Protein AF-A0A8S3J783-F1 (afdb_monomer)

Organism: NCBI:txid392030

Nearest PDB structures (foldseek):
  4egx-assembly2_C  TM=7.023E-01  e=1.791E-06  Homo sapiens
  4ejq-assembly2_D  TM=7.703E-01  e=1.345E-05  Homo sapiens
  4ejq-assembly1_B  TM=8.638E-01  e=6.744E-05  Homo sapiens
  4egx-assembly2_D  TM=4.431E-01  e=4.589E-06  Homo sapiens
  4egx-assembly1_B  TM=4.308E-01  e=4.908E-06  Homo sapiens

Foldseek 3Di:
DDDDDDDDPPDPPVVVVVVVVVVVVVVVVVVVVVVVVVVVVVVVVVVVVVVVQVVCVQQQWHADPVNPDTDRDDHPPFDKDADPDPDPPDPDDRMGTDDPDDFDDDPPPDDRDDDDDD

Radius of gyration: 34.57 Å; Cα contacts (8 Å, |Δi|>4): 64; chains: 1; bounding box: 79×28×102 Å

Mean predicted aligned error: 14.98 Å

pLDDT: mean 76.49, std 17.79, range [37.72, 96.12]

InterPro domains:
  IPR032405 Kinesin-associated [PF16183] (13-102)

Solvent-accessible surface area (backbone atoms only — not comparable to full-atom values): 7590 Å² total; per-residue (Å²): 142,83,85,83,81,77,83,80,83,79,66,74,66,56,59,58,51,50,55,50,51,51,52,50,52,51,50,50,56,50,49,54,55,49,52,53,54,48,52,54,53,47,54,53,49,53,50,54,51,52,55,49,51,52,53,34,47,68,70,20,34,47,71,45,96,80,79,80,46,76,49,80,48,85,49,89,88,54,60,63,50,72,54,83,73,83,61,91,82,59,90,69,68,62,62,45,81,58,66,94,79,64,80,57,87,56,67,101,86,44,80,73,59,80,59,84,82,128

Secondary structure (DSSP, 8-state):
-----------SHHHHHHHHHHHHHHHHHHHHHHHHHHHHHHHHHHHHHHHHHHHHHHTTEEE-TTSS-EEE---SSS-EEE-----TT-SS-SEEE--SS------TTS--------

Structure (mmCIF, N/CA/C/O backbone):
data_AF-A0A8S3J783-F1
#
_entry.id   AF-A0A8S3J783-F1
#
loop_
_atom_site.group_PDB
_atom_site.id
_atom_site.type_symbol
_atom_site.label_atom_id
_atom_site.label_alt_id
_atom_site.label_comp_id
_atom_site.label_asym_id
_atom_site.label_entity_id
_atom_site.label_seq_id
_atom_site.pdbx_PDB_ins_code
_atom_site.Cartn_x
_atom_site.Cartn_y
_atom_site.Cartn_z
_atom_site.occupancy
_atom_site.B_iso_or_equiv
_atom_site.auth_seq_id
_atom_site.auth_comp_id
_atom_site.auth_asym_id
_atom_site.auth_atom_id
_atom_site.pdbx_PDB_model_num
ATOM 1 N N . VAL A 1 1 ? -53.420 2.796 82.512 1.00 44.97 1 VAL A N 1
ATOM 2 C CA . VAL A 1 1 ? -53.389 3.256 81.103 1.00 44.97 1 VAL A CA 1
ATOM 3 C C . VAL A 1 1 ? -52.060 3.947 80.852 1.00 44.97 1 VAL A C 1
ATOM 5 O O . VAL A 1 1 ? -51.868 5.018 81.400 1.00 44.97 1 VAL A O 1
ATOM 8 N N . ALA A 1 2 ? -51.148 3.331 80.095 1.00 40.06 2 ALA A N 1
ATOM 9 C CA . ALA A 1 2 ? -50.058 4.016 79.385 1.00 40.06 2 ALA A CA 1
ATOM 10 C C . ALA A 1 2 ? -49.383 3.009 78.436 1.00 40.06 2 ALA A C 1
ATOM 12 O O . ALA A 1 2 ? -48.582 2.181 78.859 1.00 40.06 2 ALA A O 1
ATOM 13 N N . ALA A 1 3 ? -49.766 3.036 77.159 1.00 45.94 3 ALA A N 1
ATOM 14 C CA . ALA A 1 3 ? -49.128 2.256 76.105 1.00 45.94 3 ALA A CA 1
ATOM 15 C C . ALA A 1 3 ? -47.869 2.997 75.629 1.00 45.94 3 ALA A C 1
ATOM 17 O O . ALA A 1 3 ? -47.969 4.058 75.011 1.00 45.94 3 ALA A O 1
ATOM 18 N N . GLY A 1 4 ? -46.688 2.452 75.921 1.00 41.72 4 GLY A N 1
ATOM 19 C CA . GLY A 1 4 ? -45.423 2.940 75.375 1.00 41.72 4 GLY A CA 1
ATOM 20 C C . GLY A 1 4 ? -45.291 2.552 73.902 1.00 41.72 4 GLY A C 1
ATOM 21 O O . GLY A 1 4 ? -45.092 1.385 73.577 1.00 41.72 4 GLY A O 1
ATOM 22 N N . LYS A 1 5 ? -45.417 3.525 72.994 1.00 50.84 5 LYS A N 1
ATOM 23 C CA . LYS A 1 5 ? -45.081 3.363 71.572 1.00 50.84 5 LYS A CA 1
ATOM 24 C C . LYS A 1 5 ? -43.563 3.461 71.409 1.00 50.84 5 LYS A C 1
ATOM 26 O O . LYS A 1 5 ? -43.007 4.549 71.525 1.00 50.84 5 LYS A O 1
ATOM 31 N N . HIS A 1 6 ? -42.902 2.346 71.108 1.00 46.94 6 HIS A N 1
ATOM 32 C CA . HIS A 1 6 ? -41.517 2.369 70.640 1.00 46.94 6 HIS A CA 1
ATOM 33 C C . HIS A 1 6 ? -41.454 2.919 69.202 1.00 46.94 6 HIS A C 1
ATOM 35 O O . HIS A 1 6 ? -42.192 2.431 68.339 1.00 46.94 6 HIS A O 1
ATOM 41 N N . PRO A 1 7 ? -40.588 3.907 68.902 1.00 47.81 7 PRO A N 1
ATOM 42 C CA . PRO A 1 7 ? -40.382 4.359 67.537 1.00 47.81 7 PRO A CA 1
ATOM 43 C C . PRO A 1 7 ? -39.613 3.283 66.764 1.00 47.81 7 PRO A C 1
ATOM 45 O O . PRO A 1 7 ? -38.488 2.923 67.103 1.00 47.81 7 PRO A O 1
ATOM 48 N N . ARG A 1 8 ? -40.239 2.763 65.708 1.00 50.91 8 ARG A N 1
ATOM 49 C CA . ARG A 1 8 ? -39.615 1.876 64.724 1.00 50.91 8 ARG A CA 1
ATOM 50 C C . ARG A 1 8 ? -38.532 2.660 63.981 1.00 50.91 8 ARG A C 1
ATOM 52 O O . ARG A 1 8 ? -38.854 3.515 63.160 1.00 50.91 8 ARG A O 1
ATOM 59 N N . ILE A 1 9 ? -37.267 2.359 64.268 1.00 55.75 9 ILE A N 1
ATOM 60 C CA . ILE A 1 9 ? -36.106 2.861 63.524 1.00 55.75 9 ILE A CA 1
ATOM 61 C C . ILE A 1 9 ? -36.246 2.365 62.075 1.00 55.75 9 ILE A C 1
ATOM 63 O O . ILE A 1 9 ? -36.070 1.180 61.791 1.00 55.75 9 ILE A O 1
ATOM 67 N N . LYS A 1 10 ? -36.637 3.254 61.156 1.00 49.84 10 LYS A N 1
ATOM 68 C CA . LYS A 1 10 ? -36.615 2.990 59.713 1.00 49.84 10 LYS A CA 1
ATOM 69 C C . LYS A 1 10 ? -35.182 3.175 59.203 1.00 49.84 10 LYS A C 1
ATOM 71 O O . LYS A 1 10 ? -34.735 4.292 58.989 1.00 49.84 10 LYS A O 1
ATOM 76 N N . SER A 1 11 ? -34.481 2.049 59.105 1.00 49.50 11 SER A N 1
ATOM 77 C CA . SER A 1 11 ? -33.514 1.670 58.062 1.00 49.50 11 SER A CA 1
ATOM 78 C C . SER A 1 11 ? -32.827 2.792 57.257 1.00 49.50 11 SER A C 1
ATOM 80 O O . SER A 1 11 ? -33.245 3.116 56.147 1.00 49.50 11 SER A O 1
ATOM 82 N N . SER A 1 12 ? -31.699 3.295 57.759 1.00 50.16 12 SER A N 1
ATOM 83 C CA . SER A 1 12 ? -30.727 4.079 56.977 1.00 50.16 12 SER A CA 1
ATOM 84 C C . SER A 1 12 ? -29.826 3.213 56.078 1.00 50.16 12 SER A C 1
ATOM 86 O O . SER A 1 12 ? -29.184 3.731 55.172 1.00 50.16 12 SER A O 1
ATOM 88 N N . SER A 1 13 ? -29.790 1.890 56.285 1.00 54.16 13 SER A N 1
ATOM 89 C CA . SER A 1 13 ? -28.986 0.945 55.491 1.00 54.16 13 SER A CA 1
ATOM 90 C C . SER A 1 13 ? -29.569 0.634 54.108 1.00 54.16 13 SER A C 1
ATOM 92 O O . SER A 1 13 ? -28.848 0.187 53.218 1.00 54.16 13 SER A O 1
ATOM 94 N N . SER A 1 14 ? -30.871 0.858 53.915 1.00 56.88 14 SER A N 1
ATOM 95 C CA . SER A 1 14 ? -31.566 0.577 52.653 1.00 56.88 14 SER A CA 1
ATOM 96 C C . SER A 1 14 ? -31.176 1.574 51.566 1.00 56.88 14 SER A C 1
ATOM 98 O O . SER A 1 14 ? -30.862 1.157 50.460 1.00 56.88 14 SER A O 1
ATOM 100 N N . GLN A 1 15 ? -31.104 2.865 51.909 1.00 61.06 15 GLN A N 1
ATOM 101 C CA . GLN A 1 15 ? -30.748 3.933 50.966 1.00 61.06 15 GLN A CA 1
ATOM 102 C C . GLN A 1 15 ? -29.303 3.800 50.471 1.00 61.06 15 GLN A C 1
ATOM 104 O O . GLN A 1 15 ? -29.063 3.866 49.274 1.00 61.06 15 GLN A O 1
ATOM 109 N N . SER A 1 16 ? -28.347 3.486 51.355 1.00 70.94 16 SER A N 1
ATOM 110 C CA . SER A 1 16 ? -26.954 3.271 50.934 1.00 70.94 16 SER A CA 1
ATOM 111 C C . SER A 1 16 ? -26.775 2.034 50.050 1.00 70.94 16 SER A C 1
ATOM 113 O O . SER A 1 16 ? -25.866 1.988 49.226 1.00 70.94 16 SER A O 1
ATOM 115 N N . SER A 1 17 ? -27.610 1.007 50.242 1.00 78.88 17 SER A N 1
ATOM 116 C CA . SER A 1 17 ? -27.583 -0.202 49.414 1.00 78.88 17 SER A CA 1
ATOM 117 C C . SER A 1 17 ? -28.162 0.056 48.025 1.00 78.88 17 SER A C 1
ATOM 119 O O . SER A 1 17 ? -27.672 -0.507 47.050 1.00 78.88 17 SER A O 1
ATOM 121 N N . GLU A 1 18 ? -29.196 0.888 47.940 1.00 82.19 18 GLU A N 1
ATOM 122 C CA . GLU A 1 18 ? -29.860 1.258 46.690 1.00 82.19 18 GLU A CA 1
ATOM 123 C C . GLU A 1 18 ? -28.955 2.170 45.846 1.00 82.19 18 GLU A C 1
ATOM 125 O O . GLU A 1 18 ? -28.705 1.866 44.680 1.00 82.19 18 GLU A O 1
ATOM 130 N N . ASP A 1 19 ? -28.314 3.162 46.475 1.00 83.88 19 ASP A N 1
ATOM 131 C CA . ASP A 1 19 ? -27.296 4.016 45.843 1.00 83.88 19 ASP A CA 1
ATOM 132 C C . ASP A 1 19 ? -26.086 3.204 45.340 1.00 83.88 19 ASP A C 1
ATOM 134 O O . ASP A 1 19 ? -25.520 3.477 44.280 1.00 83.88 19 ASP A O 1
ATOM 138 N N . ALA A 1 20 ? -25.658 2.186 46.096 1.00 87.56 20 ALA A N 1
ATOM 139 C CA . ALA A 1 20 ? -24.560 1.311 45.691 1.00 87.56 20 ALA A CA 1
ATOM 140 C C . ALA A 1 20 ? -24.927 0.443 44.474 1.00 87.56 20 ALA A C 1
ATOM 142 O O . ALA A 1 20 ? -24.099 0.255 43.582 1.00 87.56 20 ALA A O 1
ATOM 143 N N . LEU A 1 21 ? -26.164 -0.060 44.416 1.00 90.81 21 LEU A N 1
ATOM 144 C CA . LEU A 1 21 ? -26.682 -0.821 43.277 1.00 90.81 21 LEU A CA 1
ATOM 145 C C . LEU A 1 21 ? -26.804 0.047 42.020 1.00 90.81 21 LEU A C 1
ATOM 147 O O . LEU A 1 21 ? -26.444 -0.405 40.932 1.00 90.81 21 LEU A O 1
ATOM 151 N N . GLU A 1 22 ? -27.261 1.292 42.160 1.00 91.94 22 GLU A N 1
ATOM 152 C CA . GLU A 1 22 ? -27.363 2.232 41.043 1.00 91.94 22 GLU A CA 1
ATOM 153 C C . GLU A 1 22 ? -25.980 2.561 40.465 1.00 91.94 22 GLU A C 1
ATOM 155 O O . GLU A 1 22 ? -25.766 2.403 39.262 1.00 91.94 22 GLU A O 1
ATOM 160 N N . ARG A 1 23 ? -24.992 2.853 41.321 1.00 91.38 23 ARG A N 1
ATOM 161 C CA . ARG A 1 23 ? -23.593 3.062 40.901 1.00 91.38 23 ARG A CA 1
ATOM 162 C C . ARG A 1 23 ? -22.993 1.847 40.198 1.00 91.38 23 ARG A C 1
ATOM 164 O O . ARG A 1 23 ? -22.259 1.994 39.223 1.00 91.38 23 ARG A O 1
ATOM 171 N N . LEU A 1 24 ? -23.278 0.635 40.678 1.00 92.62 24 LEU A N 1
ATOM 172 C CA . LEU A 1 24 ? -22.821 -0.593 40.018 1.00 92.62 24 LEU A CA 1
ATOM 173 C C . LEU A 1 24 ? -23.442 -0.747 38.626 1.00 92.62 24 LEU A C 1
ATOM 175 O O . LEU A 1 24 ? -22.736 -1.101 37.684 1.00 92.62 24 LEU A O 1
ATOM 179 N N . LYS A 1 25 ? -24.733 -0.438 38.480 1.00 95.00 25 LYS A N 1
ATOM 180 C CA . LYS A 1 25 ? -25.440 -0.482 37.195 1.00 95.00 25 LYS A CA 1
ATOM 181 C C . LYS A 1 25 ? -24.898 0.553 36.208 1.00 95.00 25 LYS A C 1
ATOM 183 O O . LYS A 1 25 ? -24.720 0.244 35.030 1.00 95.00 25 LYS A O 1
ATOM 188 N N . GLU A 1 26 ? -24.609 1.762 36.681 1.00 94.25 26 GLU A N 1
ATOM 189 C CA . GLU A 1 26 ? -23.954 2.804 35.886 1.00 94.25 26 GLU A CA 1
ATOM 190 C C . GLU A 1 26 ? -22.556 2.369 35.434 1.00 94.25 26 GLU A C 1
ATOM 192 O O . GLU A 1 26 ? -22.234 2.476 34.249 1.00 94.25 26 GLU A O 1
ATOM 197 N N . ASN A 1 27 ? -21.758 1.799 36.342 1.00 94.69 27 ASN A N 1
ATOM 198 C CA . ASN A 1 27 ? -20.432 1.273 36.022 1.00 94.69 27 ASN A CA 1
ATOM 199 C C . ASN A 1 27 ? -20.493 0.132 35.004 1.00 94.69 27 ASN A C 1
ATOM 201 O O . ASN A 1 27 ? -19.690 0.110 34.076 1.00 94.69 27 ASN A O 1
ATOM 205 N N . GLN A 1 28 ? -21.449 -0.791 35.135 1.00 93.62 28 GLN A N 1
ATOM 206 C CA . GLN A 1 28 ? -21.634 -1.872 34.168 1.00 93.62 28 GLN A CA 1
ATOM 207 C C . GLN A 1 28 ? -21.957 -1.323 32.778 1.00 93.62 28 GLN A C 1
ATOM 209 O O . GLN A 1 28 ? -21.300 -1.684 31.807 1.00 93.62 28 GLN A O 1
ATOM 214 N N . LYS A 1 29 ? -22.883 -0.363 32.693 1.00 94.88 29 LYS A N 1
ATOM 215 C CA . LYS A 1 29 ? -23.219 0.294 31.427 1.00 94.88 29 LYS A CA 1
ATOM 216 C C . LYS A 1 29 ? -22.017 1.019 30.809 1.00 94.88 29 LYS A C 1
ATOM 218 O O . LYS A 1 29 ? -21.852 0.997 29.587 1.00 94.88 29 LYS A O 1
ATOM 223 N N . LEU A 1 30 ? -21.186 1.664 31.630 1.00 92.62 30 LEU A N 1
ATOM 224 C CA . LEU A 1 30 ? -19.961 2.314 31.166 1.00 92.62 30 LEU A CA 1
ATOM 225 C C . LEU A 1 30 ? -18.952 1.286 30.637 1.00 92.62 30 LEU A C 1
ATOM 227 O O . LEU A 1 30 ? -18.417 1.484 29.548 1.00 92.62 30 LEU A O 1
ATOM 231 N N . MET A 1 31 ? -18.723 0.191 31.370 1.00 92.88 31 MET A N 1
ATOM 232 C CA . MET A 1 31 ? -17.837 -0.897 30.945 1.00 92.88 31 MET A CA 1
ATOM 233 C C . MET A 1 31 ? -18.290 -1.499 29.615 1.00 92.88 31 MET A C 1
ATOM 235 O O . MET A 1 31 ? -17.479 -1.594 28.699 1.00 92.88 31 MET A O 1
ATOM 239 N N . ASP A 1 32 ? -19.578 -1.813 29.470 1.00 92.75 32 ASP A N 1
ATOM 240 C CA . ASP A 1 32 ? -20.126 -2.374 28.231 1.00 92.75 32 ASP A CA 1
ATOM 241 C C . ASP A 1 32 ? -19.922 -1.411 27.052 1.00 92.75 32 ASP A C 1
ATOM 243 O O . ASP A 1 32 ? -19.450 -1.806 25.985 1.00 92.75 32 ASP A O 1
ATOM 247 N N . SER A 1 33 ? -20.183 -0.117 27.266 1.00 89.00 33 SER A N 1
ATOM 248 C CA . SER A 1 33 ? -19.989 0.919 26.242 1.00 89.00 33 SER A CA 1
ATOM 249 C C . SER A 1 33 ? -18.515 1.056 25.827 1.00 89.00 33 SER A C 1
ATOM 251 O O . SER A 1 33 ? -18.207 1.231 24.646 1.00 89.00 33 SER A O 1
ATOM 253 N N . LEU A 1 34 ? -17.587 0.970 26.786 1.00 91.62 34 LEU A N 1
ATOM 254 C CA . LEU A 1 34 ? -16.147 1.038 26.529 1.00 91.62 34 LEU A CA 1
ATOM 255 C C . LEU A 1 34 ? -15.634 -0.208 25.800 1.00 91.62 34 LEU A C 1
ATOM 257 O O . LEU A 1 34 ? -14.865 -0.067 24.848 1.00 91.62 34 LEU A O 1
ATOM 261 N N . CYS A 1 35 ? -16.075 -1.401 26.205 1.00 91.00 35 CYS A N 1
ATOM 262 C CA . CYS A 1 35 ? -15.726 -2.657 25.544 1.00 91.00 35 CYS A CA 1
ATOM 263 C C . CYS A 1 35 ? -16.191 -2.655 24.085 1.00 91.00 35 CYS A C 1
ATOM 265 O O . CYS A 1 35 ? -15.382 -2.906 23.193 1.00 91.00 35 CYS A O 1
ATOM 267 N N . MET A 1 36 ? -17.440 -2.254 23.823 1.00 86.06 36 MET A N 1
ATOM 268 C CA . MET A 1 36 ? -17.943 -2.098 22.454 1.00 86.06 36 MET A CA 1
ATOM 269 C C . MET A 1 36 ? -17.078 -1.129 21.627 1.00 86.06 36 MET A C 1
ATOM 271 O O . MET A 1 36 ? -16.681 -1.453 20.509 1.00 86.06 36 MET A O 1
ATOM 275 N N . SER A 1 37 ? -16.705 0.032 22.183 1.00 93.62 37 SER A N 1
ATOM 276 C CA . SER A 1 37 ? -15.842 1.001 21.484 1.00 93.62 37 SER A CA 1
ATOM 277 C C . SER A 1 37 ? -14.442 0.452 21.188 1.00 93.62 37 SER A C 1
ATOM 279 O O . SER A 1 37 ? -13.845 0.769 20.154 1.00 93.62 37 SER A O 1
ATOM 281 N N . TYR A 1 38 ? -13.891 -0.359 22.092 1.00 94.25 38 TYR A N 1
ATOM 282 C CA . TYR A 1 38 ? -12.596 -0.997 21.887 1.00 94.25 38 TYR A CA 1
ATOM 283 C C . TYR A 1 38 ? -12.657 -2.043 20.771 1.00 94.25 38 TYR A C 1
ATOM 285 O O . TYR A 1 38 ? -11.803 -2.029 19.886 1.00 94.25 38 TYR A O 1
ATOM 293 N N . GLU A 1 39 ? -13.688 -2.888 20.754 1.00 94.06 39 GLU A N 1
ATOM 294 C CA . GLU A 1 39 ? -13.890 -3.880 19.694 1.00 94.06 39 GLU A CA 1
ATOM 295 C C . GLU A 1 39 ? -14.033 -3.234 18.311 1.00 94.06 39 GLU A C 1
ATOM 297 O O . GLU A 1 39 ? -13.456 -3.712 17.334 1.00 94.06 39 GLU A O 1
ATOM 302 N N . GLU A 1 40 ? -14.754 -2.116 18.205 1.00 92.88 40 GLU A N 1
ATOM 303 C CA . GLU A 1 40 ? -14.865 -1.367 16.949 1.00 92.88 40 GLU A CA 1
ATOM 304 C C . GLU A 1 40 ? -13.507 -0.835 16.472 1.00 92.88 40 GLU A C 1
ATOM 306 O O . GLU A 1 40 ? -13.169 -0.935 15.287 1.00 92.88 40 GLU A O 1
ATOM 311 N N . LYS A 1 41 ? -12.696 -0.297 17.392 1.00 94.94 41 LYS A N 1
ATOM 312 C CA . LYS A 1 41 ? -11.334 0.165 17.082 1.00 94.94 41 LYS A CA 1
ATOM 313 C C . LYS A 1 41 ? -10.428 -0.990 16.672 1.00 94.94 41 LYS A C 1
ATOM 315 O O . LYS A 1 41 ? -9.643 -0.824 15.736 1.00 94.94 41 LYS A O 1
ATOM 320 N N . LEU A 1 42 ? -10.546 -2.139 17.335 1.00 95.19 42 LEU A N 1
ATOM 321 C CA . LEU A 1 42 ? -9.802 -3.346 16.997 1.00 95.19 42 LEU A CA 1
ATOM 322 C C . LEU A 1 42 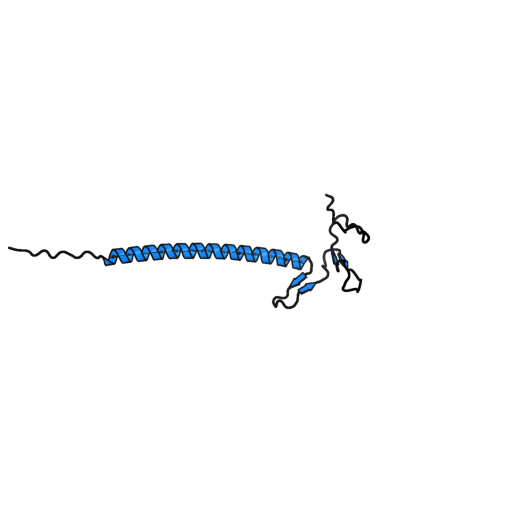? -10.138 -3.791 15.571 1.00 95.19 42 LEU A C 1
ATOM 324 O O . LEU A 1 42 ? -9.243 -3.831 14.731 1.00 95.19 42 LEU A O 1
ATOM 328 N N . LYS A 1 43 ? -11.427 -3.958 15.249 1.00 96.12 43 LYS A N 1
ATOM 329 C CA . LYS A 1 43 ? -11.886 -4.325 13.896 1.00 96.12 43 LYS A CA 1
ATOM 330 C C . LYS A 1 43 ? -11.408 -3.343 12.829 1.00 96.12 43 LYS A C 1
ATOM 332 O O . LYS A 1 43 ? -10.990 -3.747 11.746 1.00 96.12 43 LYS A O 1
ATOM 337 N N . LYS A 1 44 ? -11.448 -2.037 13.116 1.00 95.19 44 LYS A N 1
ATOM 338 C CA . LYS A 1 44 ? -10.939 -1.013 12.191 1.00 95.19 44 LYS A CA 1
ATOM 339 C C . LYS A 1 44 ? -9.433 -1.154 11.964 1.00 95.19 44 LYS A C 1
ATOM 341 O O . LYS A 1 44 ? -8.971 -0.988 10.838 1.00 95.19 44 LYS A O 1
ATOM 346 N N . THR A 1 45 ? -8.681 -1.446 13.021 1.00 94.56 45 THR A N 1
ATOM 347 C CA . THR A 1 45 ? -7.227 -1.624 12.958 1.00 94.56 45 THR A CA 1
ATOM 348 C C . THR A 1 45 ? -6.875 -2.864 12.144 1.00 94.56 45 THR A C 1
ATOM 350 O O . T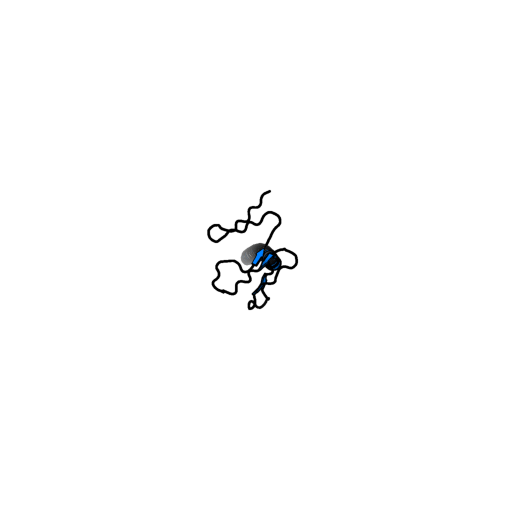HR A 1 45 ? -6.095 -2.763 11.201 1.00 94.56 45 THR A O 1
ATOM 353 N N . GLU A 1 46 ? -7.516 -3.996 12.432 1.00 95.06 46 GLU A N 1
ATOM 354 C CA . GLU A 1 46 ? -7.332 -5.259 11.709 1.00 95.06 46 GLU 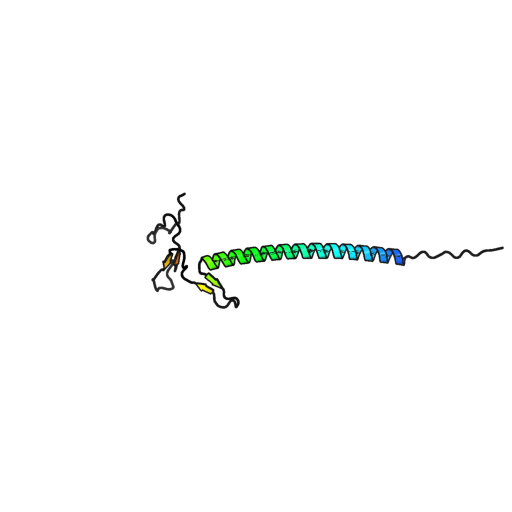A CA 1
ATOM 355 C C . GLU A 1 46 ? -7.661 -5.119 10.223 1.00 95.06 46 GLU A C 1
ATOM 357 O O . GLU A 1 46 ? -6.893 -5.569 9.377 1.00 95.06 46 GLU A O 1
ATOM 362 N N . LYS A 1 47 ? -8.749 -4.415 9.887 1.00 95.31 47 LYS A N 1
ATOM 363 C CA . LYS A 1 47 ? -9.104 -4.136 8.492 1.00 95.31 47 LYS A CA 1
ATOM 364 C C . LYS A 1 47 ? -7.993 -3.379 7.758 1.00 95.31 47 LYS A C 1
ATOM 366 O O . LYS A 1 47 ? -7.608 -3.774 6.663 1.00 95.31 47 LYS A O 1
ATOM 371 N N . ILE A 1 48 ? -7.454 -2.320 8.364 1.00 93.38 48 ILE A N 1
ATOM 372 C CA . ILE A 1 48 ? -6.365 -1.531 7.763 1.00 93.38 48 ILE A CA 1
ATOM 373 C C . ILE A 1 48 ? -5.091 -2.375 7.630 1.00 93.38 48 ILE A C 1
ATOM 375 O O . ILE A 1 48 ? -4.364 -2.238 6.647 1.00 93.38 48 ILE A O 1
ATOM 379 N N . MET A 1 49 ? -4.801 -3.236 8.608 1.00 89.94 49 MET A N 1
ATOM 380 C CA . MET A 1 49 ? -3.657 -4.147 8.538 1.00 89.94 49 MET A CA 1
ATOM 381 C C . MET A 1 49 ? -3.805 -5.135 7.381 1.00 89.94 49 MET A C 1
ATOM 383 O O . MET A 1 49 ? -2.880 -5.252 6.585 1.00 89.94 49 MET A O 1
ATOM 387 N N . ALA A 1 50 ? -4.978 -5.751 7.231 1.00 90.19 50 ALA A N 1
ATOM 388 C CA . ALA A 1 50 ? -5.258 -6.683 6.145 1.00 90.19 50 ALA A CA 1
ATOM 389 C C . ALA A 1 50 ? -5.191 -6.011 4.763 1.00 90.19 50 ALA A C 1
ATOM 391 O O . ALA A 1 50 ? -4.601 -6.562 3.839 1.00 90.19 50 ALA A O 1
ATOM 392 N N . GLU A 1 51 ? -5.737 -4.799 4.614 1.00 91.94 51 GLU A N 1
ATOM 393 C CA . GLU A 1 51 ? -5.654 -4.033 3.360 1.00 91.94 51 GLU A CA 1
ATOM 394 C C . GLU A 1 51 ? -4.201 -3.701 2.988 1.00 91.94 51 GLU A C 1
ATOM 396 O O . GLU A 1 51 ? -3.807 -3.826 1.828 1.00 91.94 51 GLU A O 1
ATOM 401 N N . ARG A 1 52 ? -3.380 -3.315 3.972 1.00 88.88 52 ARG A N 1
ATOM 402 C CA . ARG A 1 52 ? -1.950 -3.051 3.757 1.00 88.88 52 ARG A CA 1
ATOM 403 C C . ARG A 1 52 ? -1.192 -4.319 3.396 1.00 88.88 52 ARG A C 1
ATOM 405 O O . ARG A 1 52 ? -0.391 -4.292 2.470 1.00 88.88 52 ARG A O 1
ATOM 412 N N . GLU A 1 53 ? -1.438 -5.412 4.110 1.00 84.88 53 GLU A N 1
ATOM 413 C CA . GLU A 1 53 ? -0.801 -6.703 3.849 1.00 84.88 53 GLU A CA 1
ATOM 414 C C . GLU A 1 53 ? -1.147 -7.221 2.449 1.00 84.88 53 GLU A C 1
ATOM 416 O O . GLU A 1 53 ? -0.253 -7.637 1.715 1.00 84.88 53 GLU A O 1
ATOM 421 N N . ALA A 1 54 ? -2.410 -7.096 2.032 1.00 85.31 54 ALA A N 1
ATOM 422 C CA . ALA A 1 54 ? -2.841 -7.437 0.682 1.00 85.31 54 ALA A CA 1
ATOM 423 C C . ALA A 1 54 ? -2.127 -6.589 -0.384 1.00 85.31 54 ALA A C 1
ATOM 425 O O . ALA A 1 54 ? -1.646 -7.138 -1.375 1.00 85.31 54 ALA A O 1
ATOM 426 N N . ALA A 1 55 ? -1.994 -5.276 -0.164 1.00 84.50 55 ALA A N 1
ATOM 427 C CA . ALA A 1 55 ? -1.280 -4.388 -1.081 1.00 84.50 55 ALA A CA 1
ATOM 428 C C . ALA A 1 55 ? 0.220 -4.724 -1.177 1.00 84.50 55 ALA A C 1
ATOM 430 O O . ALA A 1 55 ? 0.787 -4.728 -2.268 1.00 84.50 55 ALA A O 1
ATOM 431 N N . PHE A 1 56 ? 0.873 -5.043 -0.055 1.00 81.25 56 PHE A N 1
ATOM 432 C CA . PHE A 1 56 ? 2.267 -5.497 -0.070 1.00 81.25 56 PHE A CA 1
ATOM 433 C C . PHE A 1 56 ? 2.415 -6.824 -0.813 1.00 81.25 56 PHE A C 1
ATOM 435 O O . PHE A 1 56 ? 3.297 -6.946 -1.663 1.00 81.25 56 PHE A O 1
ATOM 442 N N . HIS A 1 57 ? 1.516 -7.776 -0.560 1.00 79.31 57 HIS A N 1
ATOM 443 C CA . HIS A 1 57 ? 1.528 -9.071 -1.228 1.00 79.31 57 HIS A CA 1
ATOM 444 C C . HIS A 1 57 ? 1.325 -8.938 -2.746 1.00 79.31 57 HIS A C 1
ATOM 446 O O . HIS A 1 57 ? 2.010 -9.610 -3.517 1.00 79.31 57 HIS A O 1
ATOM 452 N N . GLU A 1 58 ? 0.436 -8.047 -3.198 1.00 80.94 58 GLU A N 1
ATOM 453 C CA . GLU A 1 58 ? 0.257 -7.727 -4.623 1.00 80.94 58 GLU A CA 1
ATOM 454 C C . GLU A 1 58 ? 1.549 -7.190 -5.259 1.00 80.94 58 GLU A C 1
ATOM 456 O O . GLU A 1 58 ? 1.918 -7.594 -6.362 1.00 80.94 58 GLU A O 1
ATOM 461 N N . LEU A 1 59 ? 2.287 -6.347 -4.533 1.00 77.06 59 LEU A N 1
ATOM 462 C CA . LEU A 1 59 ? 3.591 -5.824 -4.953 1.00 77.06 59 LEU A CA 1
ATOM 463 C C . LEU A 1 59 ? 4.729 -6.858 -4.849 1.00 77.06 59 LEU A C 1
ATOM 465 O O . LEU A 1 59 ? 5.884 -6.526 -5.113 1.00 77.06 59 LEU A O 1
ATOM 469 N N . GLY A 1 60 ? 4.429 -8.102 -4.464 1.00 75.25 60 GLY A N 1
ATOM 470 C CA . GLY A 1 60 ? 5.414 -9.166 -4.291 1.00 75.25 60 GLY A CA 1
ATOM 471 C C . GLY A 1 60 ? 6.236 -9.045 -3.006 1.00 75.25 60 GLY A C 1
ATOM 472 O O . GLY A 1 60 ? 7.225 -9.760 -2.858 1.00 75.25 60 GLY A O 1
ATOM 473 N N . VAL A 1 61 ? 5.842 -8.169 -2.078 1.00 80.12 61 VAL A N 1
ATOM 474 C CA . VAL A 1 61 ? 6.480 -7.983 -0.771 1.00 80.12 61 VAL A CA 1
ATOM 475 C C . VAL A 1 61 ? 5.714 -8.783 0.274 1.00 80.12 61 VAL A C 1
ATOM 477 O O . VAL A 1 61 ? 4.516 -8.595 0.459 1.00 80.12 61 VAL A O 1
ATOM 480 N N . TYR A 1 62 ? 6.397 -9.654 1.007 1.00 72.81 62 TYR A N 1
ATOM 481 C CA . TYR A 1 62 ? 5.788 -10.381 2.121 1.00 72.81 62 TYR A CA 1
ATOM 482 C C . TYR A 1 62 ? 6.673 -10.289 3.357 1.00 72.81 62 TYR A C 1
ATOM 484 O O . TYR A 1 62 ? 7.901 -10.311 3.262 1.00 72.81 62 TYR A O 1
ATOM 492 N N . SER A 1 63 ? 6.035 -10.195 4.520 1.00 68.25 63 SER A N 1
ATOM 493 C CA . SER A 1 63 ? 6.693 -10.293 5.819 1.00 68.25 63 SER A CA 1
ATOM 494 C C . SER A 1 63 ? 6.390 -11.669 6.393 1.00 68.25 63 SER A C 1
ATOM 496 O O . SER A 1 63 ? 5.226 -12.047 6.507 1.00 68.25 63 SER A O 1
ATOM 498 N N . LYS A 1 64 ? 7.414 -12.451 6.739 1.00 67.25 64 LYS A N 1
ATOM 499 C CA . LYS A 1 64 ? 7.190 -13.679 7.511 1.00 67.25 64 LYS A CA 1
ATOM 500 C C . LYS A 1 64 ? 6.744 -13.295 8.928 1.00 67.25 64 LYS A C 1
ATOM 502 O O . LYS A 1 64 ? 7.307 -12.367 9.504 1.00 67.25 64 LYS A O 1
ATOM 507 N N . ASN A 1 65 ? 5.795 -14.042 9.502 1.00 62.94 65 ASN A N 1
ATOM 508 C CA . ASN A 1 65 ? 5.193 -13.801 10.829 1.00 62.94 65 ASN A CA 1
ATOM 509 C C . ASN A 1 65 ? 6.201 -13.561 11.972 1.00 62.94 65 ASN A C 1
ATOM 511 O O . ASN A 1 65 ? 5.850 -12.951 12.976 1.00 62.94 65 ASN A O 1
ATOM 515 N N . ASP A 1 66 ? 7.451 -13.995 11.808 1.00 61.53 66 ASP A N 1
ATOM 516 C CA . ASP A 1 66 ? 8.515 -13.879 12.809 1.00 61.53 66 ASP A CA 1
ATOM 517 C C . ASP A 1 66 ? 9.326 -12.567 12.714 1.00 61.53 66 ASP A C 1
ATOM 519 O O . ASP A 1 66 ? 10.356 -12.436 13.370 1.00 61.53 66 ASP A O 1
ATOM 523 N N . GLY A 1 67 ? 8.936 -11.613 11.856 1.00 58.59 67 GLY A N 1
ATOM 524 C CA . GLY A 1 67 ? 9.559 -10.280 11.752 1.00 58.59 67 GLY A CA 1
ATOM 525 C C . GLY A 1 67 ? 10.993 -10.248 11.201 1.00 58.59 67 GLY A C 1
ATOM 526 O O . GLY A 1 67 ? 11.557 -9.175 11.018 1.00 58.59 67 GLY A O 1
ATOM 527 N N . ASN A 1 68 ? 11.575 -11.412 10.907 1.00 56.84 68 ASN A N 1
ATOM 528 C CA . ASN A 1 68 ? 12.988 -11.562 10.551 1.00 56.84 68 ASN A CA 1
ATOM 529 C C . ASN A 1 68 ? 13.270 -11.646 9.045 1.00 56.84 68 ASN A C 1
ATOM 531 O O . ASN A 1 68 ? 14.432 -11.645 8.647 1.00 56.84 68 ASN A O 1
ATOM 535 N N . ALA A 1 69 ? 12.246 -11.742 8.196 1.00 54.44 69 ALA A N 1
ATOM 536 C CA . ALA A 1 69 ? 12.451 -11.808 6.753 1.00 54.44 69 ALA A CA 1
ATOM 537 C C . ALA A 1 69 ? 11.326 -11.097 6.001 1.00 54.44 69 ALA A C 1
ATOM 539 O O . ALA A 1 69 ? 10.182 -11.560 5.997 1.00 54.44 69 ALA A O 1
ATOM 540 N N . VAL A 1 70 ? 11.693 -9.994 5.347 1.00 68.94 70 VAL A N 1
ATOM 541 C CA . VAL A 1 70 ? 10.917 -9.372 4.274 1.00 68.94 70 VAL A CA 1
ATOM 542 C C . VAL A 1 70 ? 11.528 -9.842 2.960 1.00 68.94 70 VAL A C 1
ATOM 544 O O . VAL A 1 70 ? 12.715 -9.624 2.721 1.00 68.94 70 VAL A O 1
ATOM 547 N N . GLY A 1 71 ? 10.745 -10.536 2.141 1.00 75.06 71 GLY A N 1
ATOM 548 C CA . GLY A 1 71 ? 11.174 -10.998 0.823 1.00 75.06 71 GLY A CA 1
ATOM 549 C C . GLY A 1 71 ? 10.473 -10.225 -0.288 1.00 75.06 71 GLY A C 1
ATOM 550 O O . GLY A 1 71 ? 9.345 -9.766 -0.108 1.00 75.06 71 GLY A O 1
ATOM 551 N N . ILE A 1 72 ? 11.145 -10.099 -1.434 1.00 80.75 72 ILE A N 1
ATOM 552 C CA . ILE A 1 72 ? 10.584 -9.534 -2.665 1.00 80.75 72 ILE A CA 1
ATOM 553 C C . ILE A 1 72 ? 10.563 -10.646 -3.715 1.00 80.75 72 ILE A C 1
ATOM 555 O O . ILE A 1 72 ? 11.610 -11.183 -4.074 1.00 80.75 72 ILE A O 1
ATOM 559 N N . PHE A 1 73 ? 9.377 -10.988 -4.211 1.00 79.94 73 PHE A N 1
ATOM 560 C CA . PHE A 1 73 ? 9.197 -11.863 -5.362 1.00 79.94 73 PHE A CA 1
ATOM 561 C C . PHE A 1 73 ? 8.817 -11.058 -6.598 1.00 79.94 73 PHE A C 1
ATOM 563 O O . PHE A 1 73 ? 8.098 -10.066 -6.525 1.00 79.94 73 PHE A O 1
ATOM 570 N N . SER A 1 74 ? 9.268 -11.540 -7.754 1.00 78.25 74 SER A N 1
ATOM 571 C CA . SER A 1 74 ? 8.789 -11.066 -9.048 1.00 78.25 74 SER A CA 1
ATOM 572 C C . SER A 1 74 ? 7.278 -11.347 -9.163 1.00 78.25 74 SER A C 1
ATOM 574 O O . SER A 1 74 ? 6.859 -12.506 -9.028 1.00 78.25 74 SER A O 1
ATOM 576 N N . PRO A 1 75 ? 6.442 -10.314 -9.362 1.00 79.25 75 PRO A N 1
ATOM 577 C CA . PRO A 1 75 ? 5.008 -10.502 -9.466 1.00 79.25 75 PRO A CA 1
ATOM 578 C C . PRO A 1 75 ? 4.670 -11.276 -10.742 1.00 79.25 75 PRO A C 1
ATOM 580 O O . PRO A 1 75 ? 5.104 -10.933 -11.840 1.00 79.25 75 PRO A O 1
ATOM 583 N N . LYS A 1 76 ? 3.873 -12.338 -10.595 1.00 77.75 76 LYS A N 1
ATOM 584 C CA . LYS A 1 76 ? 3.590 -13.290 -11.685 1.00 77.75 76 LYS A CA 1
ATOM 585 C C . LYS A 1 76 ? 2.604 -12.762 -12.726 1.00 77.75 76 LYS A C 1
ATOM 587 O O . LYS A 1 76 ? 2.629 -13.210 -13.866 1.00 77.75 76 LYS A O 1
ATOM 592 N N . ASN A 1 77 ? 1.739 -11.834 -12.322 1.00 82.12 77 ASN A N 1
ATOM 593 C CA . ASN A 1 77 ? 0.571 -11.416 -13.100 1.00 82.12 77 ASN A CA 1
ATOM 594 C C . ASN A 1 77 ? 0.650 -9.960 -13.585 1.00 82.12 77 ASN A C 1
ATOM 596 O O . ASN A 1 77 ? -0.305 -9.476 -14.183 1.00 82.12 77 ASN A O 1
ATOM 600 N N . SER A 1 78 ? 1.759 -9.257 -13.335 1.00 82.62 78 SER A N 1
ATOM 601 C CA . SER A 1 78 ? 1.957 -7.878 -13.790 1.00 82.62 78 SER A CA 1
ATOM 602 C C . SER A 1 78 ? 3.276 -7.749 -14.554 1.00 82.62 78 SER A C 1
ATOM 604 O O . SER A 1 78 ? 4.319 -8.137 -14.010 1.00 82.62 78 SER A O 1
ATOM 606 N N . PRO A 1 79 ? 3.278 -7.189 -15.776 1.00 87.88 79 PRO A N 1
ATOM 607 C CA . PRO A 1 79 ? 4.515 -6.940 -16.499 1.00 87.88 79 PRO A CA 1
ATOM 608 C C . PRO A 1 79 ? 5.376 -5.935 -15.728 1.00 87.88 79 PRO A C 1
ATOM 610 O O . PRO A 1 79 ? 4.894 -4.931 -15.199 1.00 87.88 79 PRO A O 1
ATOM 613 N N . HIS A 1 80 ? 6.669 -6.222 -15.639 1.00 88.38 80 HIS A N 1
ATOM 614 C CA . HIS A 1 80 ? 7.610 -5.410 -14.882 1.00 88.38 80 HIS A CA 1
ATOM 615 C C . HIS A 1 80 ? 9.013 -5.498 -15.483 1.00 88.38 80 HIS A C 1
ATOM 617 O O . HIS A 1 80 ? 9.357 -6.462 -16.167 1.00 88.38 80 HIS A O 1
ATOM 623 N N . LEU A 1 81 ? 9.824 -4.477 -15.217 1.00 89.31 81 LEU A N 1
ATOM 624 C CA . LEU A 1 81 ? 11.244 -4.445 -15.550 1.00 89.31 81 LEU A CA 1
ATOM 625 C C . LEU A 1 81 ? 12.055 -4.698 -14.288 1.00 89.31 81 LEU A C 1
ATOM 627 O O . LEU A 1 81 ? 11.759 -4.123 -13.241 1.00 89.31 81 LEU A O 1
ATOM 631 N N . VAL A 1 82 ? 13.091 -5.521 -14.405 1.00 88.50 82 VAL A N 1
ATOM 632 C CA . VAL A 1 82 ? 14.085 -5.730 -13.351 1.00 88.50 82 VAL A CA 1
ATOM 633 C C . VAL A 1 82 ? 15.374 -5.061 -13.786 1.00 88.50 82 VAL A C 1
ATOM 635 O O . VAL A 1 82 ? 15.827 -5.222 -14.920 1.00 88.50 82 VAL A O 1
ATOM 638 N N . ASN A 1 83 ? 15.945 -4.283 -12.883 1.00 88.19 83 ASN A N 1
ATOM 639 C CA . ASN A 1 83 ? 17.222 -3.646 -13.097 1.00 88.19 83 ASN A CA 1
ATOM 640 C C . ASN A 1 83 ? 18.339 -4.661 -12.848 1.00 88.19 83 ASN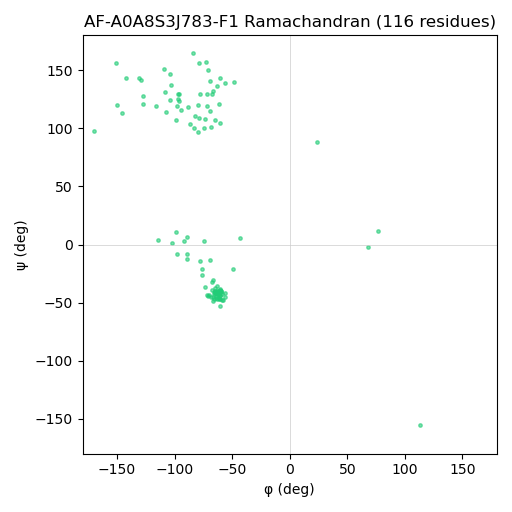 A C 1
ATOM 642 O O . ASN A 1 83 ? 18.440 -5.220 -11.759 1.00 88.19 83 ASN A O 1
ATOM 646 N N . LEU A 1 84 ? 19.153 -4.911 -13.871 1.00 90.50 84 LEU A N 1
ATOM 647 C CA . LEU A 1 84 ? 20.255 -5.874 -13.818 1.00 90.50 84 LEU A CA 1
ATOM 648 C C . LEU A 1 84 ? 21.583 -5.236 -13.401 1.00 90.50 84 LEU A C 1
ATOM 650 O O . LEU A 1 84 ? 22.610 -5.905 -13.422 1.00 90.50 84 LEU A O 1
ATOM 654 N N . ASN A 1 85 ? 21.591 -3.942 -13.075 1.00 88.19 85 ASN A N 1
ATOM 655 C CA . ASN A 1 85 ? 22.802 -3.310 -12.587 1.00 88.19 85 ASN A CA 1
ATOM 656 C C . ASN A 1 85 ? 23.189 -3.879 -11.216 1.00 88.19 85 ASN A C 1
ATOM 658 O O . ASN A 1 85 ? 22.361 -3.952 -10.311 1.00 88.19 85 ASN A O 1
ATOM 662 N N . GLU A 1 86 ? 24.459 -4.241 -11.067 1.00 89.56 86 GLU A N 1
ATOM 663 C CA . GLU A 1 86 ? 24.979 -4.908 -9.868 1.00 89.56 86 GLU A CA 1
ATOM 664 C C . GLU A 1 86 ? 25.477 -3.920 -8.799 1.00 89.56 86 GLU A C 1
ATOM 666 O O . GLU A 1 86 ? 25.795 -4.332 -7.686 1.00 89.56 86 GLU A O 1
ATOM 671 N N . ASP A 1 87 ? 25.550 -2.619 -9.114 1.00 91.00 87 ASP A N 1
ATOM 672 C CA . ASP A 1 87 ? 25.981 -1.586 -8.165 1.00 91.00 87 ASP A CA 1
ATOM 673 C C . ASP A 1 87 ? 24.934 -1.384 -7.049 1.00 91.00 87 ASP A C 1
ATOM 675 O O . ASP A 1 87 ? 23.832 -0.895 -7.327 1.00 91.00 87 ASP A O 1
ATOM 679 N N . PRO A 1 88 ? 25.263 -1.688 -5.777 1.00 85.56 88 PRO A N 1
ATOM 680 C CA . PRO A 1 88 ? 24.337 -1.513 -4.660 1.00 85.56 88 PRO A CA 1
ATOM 681 C C . PRO A 1 88 ? 24.044 -0.040 -4.330 1.00 85.56 88 PRO A C 1
ATOM 683 O O . PRO A 1 88 ? 23.112 0.233 -3.577 1.00 85.56 88 PRO A O 1
ATOM 686 N N . LEU A 1 89 ? 24.824 0.911 -4.860 1.00 86.31 89 LEU A N 1
ATOM 687 C CA . LEU A 1 89 ? 24.655 2.354 -4.644 1.00 86.31 89 LEU A CA 1
ATOM 688 C C . LEU A 1 89 ? 23.916 3.051 -5.798 1.00 86.31 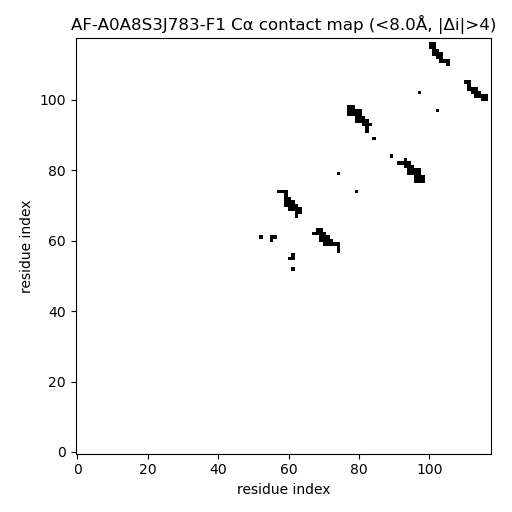89 LEU A C 1
ATOM 690 O O . LEU A 1 89 ? 23.866 4.284 -5.860 1.00 86.31 89 LEU A O 1
ATOM 694 N N . MET A 1 90 ? 23.333 2.276 -6.713 1.00 85.25 90 MET A N 1
ATOM 695 C CA . MET A 1 90 ? 22.545 2.802 -7.818 1.00 85.25 90 MET A CA 1
ATOM 696 C C . MET A 1 90 ? 21.330 3.607 -7.313 1.00 85.25 90 MET A C 1
ATOM 698 O O . MET A 1 90 ? 20.707 3.271 -6.310 1.00 85.25 90 MET A O 1
ATOM 702 N N . SER A 1 91 ? 20.984 4.697 -8.007 1.00 85.31 91 SER A N 1
ATOM 703 C CA . SER A 1 91 ? 19.867 5.582 -7.620 1.00 85.31 91 SER A CA 1
ATOM 704 C C . SER A 1 91 ? 18.518 5.157 -8.219 1.00 85.31 91 SER A C 1
ATOM 706 O O . SER A 1 91 ? 17.471 5.689 -7.856 1.00 85.31 91 SER A O 1
ATOM 708 N N . GLU A 1 92 ? 18.548 4.242 -9.181 1.00 85.88 92 GLU A N 1
ATOM 709 C CA . GLU A 1 92 ? 17.404 3.641 -9.850 1.00 85.88 92 GLU A CA 1
ATOM 710 C C . GLU A 1 92 ? 16.742 2.545 -8.989 1.00 85.88 92 GLU A C 1
ATOM 712 O O . GLU A 1 92 ? 17.368 1.934 -8.125 1.00 85.88 92 GLU A O 1
ATOM 717 N N . CYS A 1 93 ? 15.458 2.268 -9.224 1.00 86.38 93 CYS A N 1
ATOM 718 C CA . CYS A 1 93 ? 14.753 1.186 -8.539 1.00 86.38 93 CYS A CA 1
ATOM 719 C C . CYS A 1 93 ? 15.249 -0.181 -9.034 1.00 86.38 93 CYS A C 1
ATOM 721 O O . CYS A 1 93 ? 15.602 -0.344 -10.204 1.00 86.38 93 CYS A O 1
ATOM 723 N N . LEU A 1 94 ? 15.202 -1.188 -8.158 1.00 85.31 94 LEU A N 1
ATOM 724 C CA . LEU A 1 94 ? 15.488 -2.578 -8.527 1.00 85.31 94 LEU A CA 1
ATOM 725 C C . LEU A 1 94 ? 14.417 -3.159 -9.469 1.00 85.31 94 LEU A C 1
ATOM 727 O O . LEU A 1 94 ? 14.722 -3.986 -10.324 1.00 85.31 94 LEU A O 1
ATOM 731 N N . MET A 1 95 ? 13.163 -2.723 -9.327 1.00 85.62 95 MET A N 1
ATOM 732 C CA . MET A 1 95 ? 12.028 -3.214 -10.108 1.00 85.62 95 MET A CA 1
ATOM 733 C C . MET A 1 95 ? 11.063 -2.076 -10.457 1.00 85.62 95 MET A C 1
ATOM 735 O O . MET A 1 95 ? 10.823 -1.192 -9.634 1.00 85.62 95 MET A O 1
ATOM 739 N N . TYR A 1 96 ? 10.483 -2.121 -11.658 1.00 87.62 96 TYR A N 1
ATOM 740 C CA . TYR A 1 96 ? 9.495 -1.160 -12.152 1.00 87.62 96 TYR A CA 1
ATOM 741 C C . TYR A 1 96 ? 8.244 -1.874 -12.661 1.00 87.62 96 TYR A C 1
ATOM 743 O O . TYR A 1 96 ? 8.326 -2.661 -13.602 1.00 87.62 96 TYR A O 1
ATOM 751 N N . PHE A 1 97 ? 7.083 -1.564 -12.088 1.00 86.56 97 PHE A N 1
ATOM 752 C CA . PHE A 1 97 ? 5.794 -2.059 -12.572 1.00 86.56 97 PHE A CA 1
ATOM 753 C C . PHE A 1 97 ? 5.339 -1.276 -13.801 1.00 86.56 97 PHE A C 1
ATOM 755 O O . PHE A 1 97 ? 5.279 -0.045 -13.763 1.00 86.56 97 PHE A O 1
ATOM 762 N N . ILE A 1 98 ? 4.970 -1.985 -14.866 1.00 88.25 98 ILE A N 1
ATOM 763 C CA . ILE A 1 98 ? 4.345 -1.386 -16.043 1.00 88.25 98 ILE A CA 1
ATOM 764 C C . ILE A 1 98 ? 2.844 -1.607 -15.902 1.00 88.25 98 ILE A C 1
ATOM 766 O O . ILE A 1 98 ? 2.354 -2.726 -16.024 1.00 88.25 98 ILE A O 1
ATOM 770 N N . LYS A 1 99 ? 2.119 -0.534 -15.597 1.00 85.62 99 LYS A N 1
ATOM 771 C CA . LYS A 1 99 ? 0.654 -0.545 -15.618 1.00 85.62 99 LYS A CA 1
ATOM 772 C C . LYS A 1 99 ? 0.157 -0.291 -17.038 1.00 85.62 99 LYS A C 1
ATOM 774 O O . LYS A 1 99 ? 0.914 0.185 -17.887 1.00 85.62 99 LYS A O 1
ATOM 779 N N . ASP A 1 100 ? -1.118 -0.576 -17.267 1.00 85.69 100 ASP A N 1
ATOM 780 C CA . ASP A 1 100 ? -1.783 -0.224 -18.517 1.00 85.69 100 ASP A CA 1
ATOM 781 C C . ASP A 1 100 ? -1.666 1.285 -18.784 1.00 85.69 100 ASP A C 1
ATOM 783 O O . ASP A 1 100 ? -1.768 2.109 -17.873 1.00 85.69 100 ASP A O 1
ATOM 787 N N . GLY A 1 101 ? -1.417 1.643 -20.043 1.00 86.25 101 GLY A N 1
ATOM 788 C CA . GLY A 1 101 ? -1.118 3.013 -20.458 1.00 86.25 101 GLY A CA 1
ATOM 789 C C . GLY A 1 101 ? 0.319 3.178 -20.953 1.00 86.25 101 GLY A C 1
ATOM 790 O O . GLY A 1 101 ? 0.939 2.241 -21.457 1.00 86.25 101 GLY A O 1
ATOM 791 N N . ILE A 1 102 ? 0.849 4.399 -20.866 1.00 85.56 102 ILE A N 1
ATOM 792 C CA . ILE A 1 102 ? 2.160 4.752 -21.426 1.00 85.56 102 ILE A CA 1
ATOM 793 C C . ILE A 1 102 ? 3.170 4.939 -20.293 1.00 85.56 102 ILE A C 1
ATOM 795 O O . ILE A 1 102 ? 3.102 5.905 -19.538 1.00 85.56 102 ILE A O 1
ATOM 799 N N . THR A 1 103 ? 4.171 4.059 -20.226 1.00 86.19 103 THR A N 1
ATOM 800 C CA . THR A 1 103 ? 5.330 4.229 -19.335 1.00 86.19 103 THR A CA 1
ATOM 801 C C . THR A 1 103 ? 6.472 4.894 -20.104 1.00 86.19 103 THR A C 1
ATOM 803 O O . THR A 1 103 ? 6.989 4.331 -21.069 1.00 86.19 103 THR A O 1
ATOM 806 N N . ARG A 1 104 ? 6.870 6.110 -19.707 1.00 85.25 104 ARG A N 1
ATOM 807 C CA . ARG A 1 104 ? 7.942 6.871 -20.374 1.00 85.25 104 A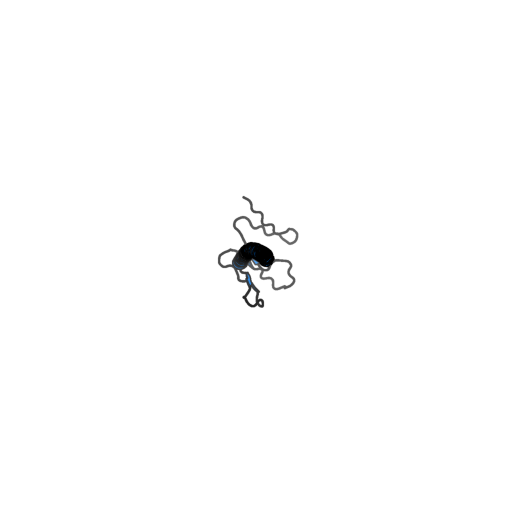RG A CA 1
ATOM 808 C C . ARG A 1 104 ? 9.276 6.680 -19.653 1.00 85.25 104 ARG A C 1
ATOM 810 O O . ARG A 1 104 ? 9.393 7.004 -18.477 1.00 85.25 104 ARG A O 1
ATOM 817 N N . ILE A 1 105 ? 10.293 6.222 -20.379 1.00 81.12 105 ILE A N 1
ATOM 818 C CA . ILE A 1 105 ? 11.668 6.094 -19.877 1.00 81.12 105 ILE A CA 1
ATOM 819 C C . ILE A 1 105 ? 12.459 7.329 -20.308 1.00 81.12 105 ILE A C 1
ATOM 821 O O . ILE A 1 105 ? 12.443 7.702 -21.481 1.00 81.12 105 ILE A O 1
ATOM 825 N N . LEU A 1 106 ? 13.145 7.971 -19.366 1.00 76.12 106 LEU A N 1
AT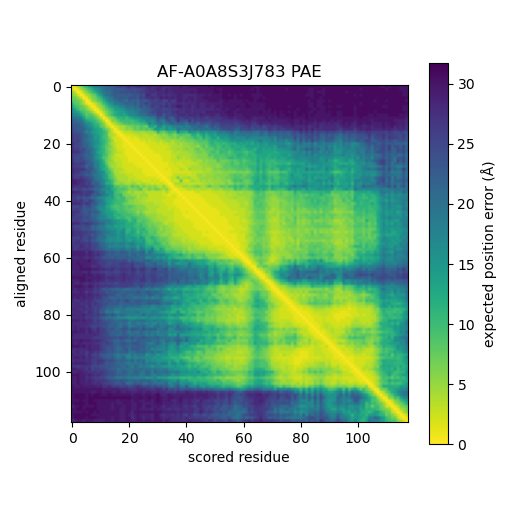OM 826 C CA . LEU A 1 106 ? 13.915 9.189 -19.599 1.00 76.12 106 LEU A CA 1
ATOM 827 C C 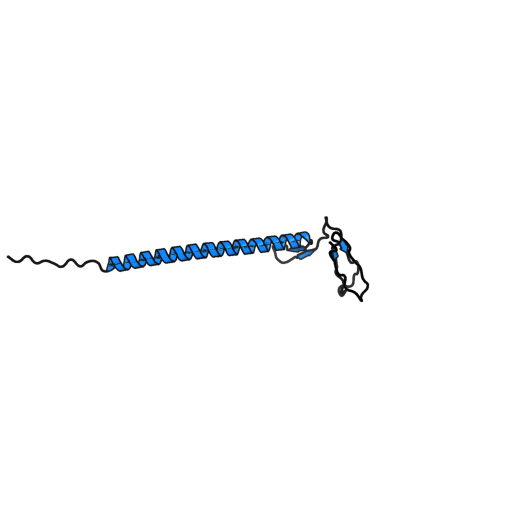. LEU A 1 106 ? 15.331 9.018 -19.029 1.00 76.12 106 LEU A C 1
ATOM 829 O O . LEU A 1 106 ? 15.518 8.418 -17.975 1.00 76.12 106 LEU A O 1
ATOM 833 N N . SER A 1 107 ? 16.342 9.537 -19.728 1.00 61.44 107 SER A N 1
ATOM 834 C CA . SER A 1 107 ? 17.729 9.554 -19.235 1.00 61.44 107 SER A CA 1
ATOM 835 C C . SER A 1 107 ? 17.892 10.596 -18.116 1.00 61.44 107 SER A C 1
ATOM 837 O O . SER A 1 107 ? 17.101 11.539 -18.075 1.00 61.44 107 SER A O 1
ATOM 839 N N . LYS A 1 108 ? 18.910 10.432 -17.244 1.00 59.09 108 LYS A N 1
ATOM 840 C CA . LYS A 1 108 ? 19.181 11.034 -15.902 1.00 59.09 108 LYS A CA 1
ATOM 841 C C . LYS A 1 108 ? 18.944 12.547 -15.675 1.00 59.09 108 LYS A C 1
ATOM 843 O O . LYS A 1 108 ? 19.218 13.058 -14.597 1.00 59.09 108 LYS A O 1
ATOM 848 N N . LYS A 1 109 ? 18.397 13.284 -16.638 1.00 48.69 109 LYS A N 1
ATOM 849 C CA . LYS A 1 109 ? 17.886 14.654 -16.496 1.00 48.69 109 LYS A CA 1
ATOM 850 C C . LYS A 1 109 ? 16.365 14.778 -16.398 1.00 48.69 109 LYS A C 1
ATOM 852 O O . LYS A 1 109 ? 15.877 15.903 -16.318 1.00 48.69 109 LYS A O 1
ATOM 857 N N . LYS A 1 110 ? 15.589 13.693 -16.417 1.00 41.22 110 LYS A N 1
ATOM 858 C CA . LYS A 1 110 ? 14.130 13.825 -16.327 1.00 41.22 110 LYS A CA 1
ATOM 859 C C . LYS A 1 110 ? 13.520 12.604 -15.647 1.00 41.22 110 LYS A C 1
ATOM 861 O O . LYS A 1 110 ? 13.726 11.486 -16.091 1.00 41.22 110 LYS A O 1
ATOM 866 N N . LEU A 1 111 ? 12.845 12.845 -14.525 1.00 45.25 111 LEU A N 1
ATOM 867 C CA . LEU A 1 111 ? 12.139 11.855 -13.711 1.00 45.25 111 LEU A CA 1
ATOM 868 C C . LEU A 1 111 ? 11.238 10.955 -14.567 1.00 45.25 111 LEU A C 1
ATOM 870 O O . LEU A 1 111 ? 10.522 11.447 -15.439 1.00 45.25 111 LEU A O 1
ATOM 874 N N . ILE A 1 112 ? 11.209 9.660 -14.253 1.00 48.09 112 ILE A N 1
ATOM 875 C CA . ILE A 1 112 ? 10.162 8.752 -14.726 1.00 48.09 112 ILE A CA 1
ATOM 876 C C . ILE A 1 112 ? 8.865 9.172 -14.025 1.00 48.09 112 ILE A C 1
ATOM 878 O O . ILE A 1 112 ? 8.667 8.882 -12.848 1.00 48.09 112 ILE A O 1
ATOM 882 N N . PHE A 1 113 ? 8.002 9.894 -14.736 1.00 42.81 113 PHE A N 1
ATOM 883 C CA . PHE A 1 113 ? 6.625 10.127 -14.316 1.00 42.81 113 PHE A CA 1
ATOM 884 C C . PHE A 1 113 ? 5.724 9.102 -14.999 1.00 42.81 113 PHE A C 1
ATOM 886 O O . PHE A 1 113 ? 5.772 8.926 -16.218 1.00 42.81 113 PHE A O 1
ATOM 893 N N . THR A 1 114 ? 4.895 8.434 -14.207 1.00 42.38 114 THR A N 1
ATOM 894 C CA . THR A 1 114 ? 3.722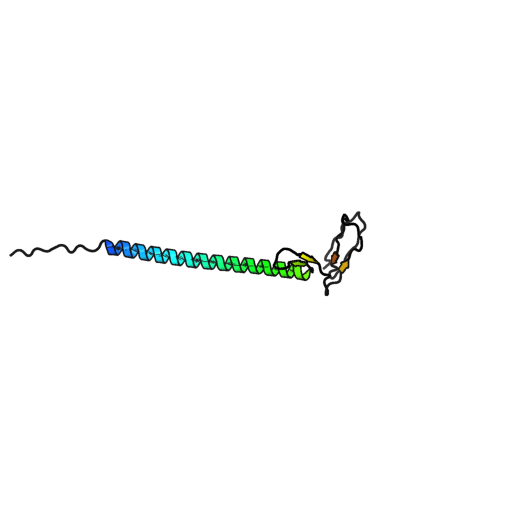 7.716 -14.698 1.00 42.38 114 THR A CA 1
ATOM 895 C C . THR A 1 114 ? 2.596 8.737 -14.836 1.00 42.38 114 THR A C 1
ATOM 897 O O . THR A 1 114 ? 1.989 9.144 -13.851 1.00 42.38 114 THR A O 1
ATOM 900 N N . GLU A 1 115 ? 2.341 9.211 -16.056 1.00 42.59 115 GLU A N 1
ATOM 901 C CA . GLU A 1 115 ? 1.098 9.931 -16.345 1.00 42.59 115 GLU A CA 1
ATOM 902 C C . GLU A 1 115 ? 0.030 8.916 -16.750 1.00 42.59 115 GLU A C 1
ATOM 904 O O . GLU A 1 115 ? 0.170 8.209 -17.749 1.00 42.59 115 GLU A O 1
ATOM 909 N N . HIS A 1 116 ? -1.046 8.855 -15.967 1.00 38.94 116 HIS A N 1
ATOM 910 C CA . HIS A 1 116 ? -2.293 8.228 -16.382 1.00 38.94 116 HIS A CA 1
ATOM 911 C C . HIS A 1 116 ? -2.958 9.185 -17.379 1.00 38.94 116 HIS A C 1
ATOM 913 O O . HIS A 1 116 ? -3.519 10.204 -16.981 1.00 38.94 116 HIS A O 1
ATOM 919 N N . ILE A 1 117 ? -2.839 8.907 -18.676 1.00 40.09 117 ILE A N 1
ATOM 920 C CA . ILE A 1 117 ? -3.638 9.604 -19.688 1.00 40.09 117 ILE A CA 1
ATOM 921 C C . ILE A 1 117 ? -4.954 8.826 -19.783 1.00 40.09 117 ILE A C 1
ATOM 923 O O . ILE A 1 117 ? -4.958 7.707 -20.298 1.00 40.09 117 ILE A O 1
ATOM 927 N N . SER A 1 118 ? -6.016 9.385 -19.192 1.00 37.72 118 SER A N 1
ATOM 928 C CA . SER A 1 118 ? -7.405 8.937 -19.385 1.00 37.72 118 SER A CA 1
ATOM 929 C C . SER A 1 118 ? -7.930 9.311 -20.765 1.00 37.72 118 SER A C 1
ATOM 931 O O . SER A 1 118 ? -7.529 10.384 -21.272 1.00 37.72 118 SER A O 1
#

Sequence (118 aa):
VAAGKHPRIKSSSSQSSEDALERLKENQKLMDSLCMSYEEKLKKTEKIMAEREAAFHELGVYSKNDGNAVGIFSPKNSPHLVNLNEDPLMSECLMYFIKDGITRILSKKKLIFTEHIS